Protein AF-A0ABD2IYX7-F1 (afdb_monomer_lite)

Radius of gyration: 31.73 Å; chains: 1; bounding box: 63×86×69 Å

Structure (mmCIF, N/CA/C/O backbone):
data_AF-A0ABD2IYX7-F1
#
_entry.id   AF-A0ABD2IYX7-F1
#
loop_
_atom_site.group_PDB
_atom_site.id
_atom_site.type_symbol
_atom_site.label_atom_id
_atom_site.label_alt_id
_atom_site.label_comp_id
_atom_site.label_asym_id
_atom_site.label_entity_id
_atom_site.label_seq_id
_atom_site.pdbx_PDB_ins_code
_atom_site.Cartn_x
_atom_site.Cartn_y
_atom_site.Cartn_z
_atom_site.occupancy
_atom_site.B_iso_or_equiv
_atom_site.auth_seq_id
_atom_site.auth_comp_id
_atom_site.auth_asym_id
_atom_site.auth_atom_id
_atom_site.pdbx_PDB_model_num
ATOM 1 N N . MET A 1 1 ? -39.633 71.817 25.225 1.00 43.47 1 MET A N 1
ATOM 2 C CA . MET A 1 1 ? -40.218 70.815 26.140 1.00 43.47 1 MET A CA 1
ATOM 3 C C . MET A 1 1 ? -39.192 69.715 26.363 1.00 43.47 1 MET A C 1
ATOM 5 O O . MET A 1 1 ? -38.713 69.183 25.370 1.00 43.47 1 MET A O 1
ATOM 9 N N . PRO A 1 2 ? -38.783 69.445 27.613 1.00 40.16 2 PRO A N 1
ATOM 10 C CA . PRO A 1 2 ? -37.817 68.405 27.945 1.00 40.16 2 PRO A CA 1
ATOM 11 C C . PRO A 1 2 ? -38.544 67.068 28.153 1.00 40.16 2 PRO A C 1
ATOM 13 O O . PRO A 1 2 ? -39.587 67.027 28.805 1.00 40.16 2 PRO A O 1
ATOM 16 N N . SER A 1 3 ? -38.007 65.965 27.630 1.00 45.66 3 SER A N 1
ATOM 17 C CA . SER A 1 3 ? -38.567 64.631 27.875 1.00 45.66 3 SER A CA 1
ATOM 18 C C . SER A 1 3 ? -37.470 63.627 28.220 1.00 45.66 3 SER A C 1
ATOM 20 O O . SER A 1 3 ? -36.811 63.066 27.358 1.00 45.66 3 SER A O 1
ATOM 22 N N . GLN A 1 4 ? -37.315 63.485 29.536 1.00 49.50 4 GLN A N 1
ATOM 23 C CA . GLN A 1 4 ? -37.181 62.244 30.300 1.00 49.50 4 GLN A CA 1
ATOM 24 C C . GLN A 1 4 ? -36.041 61.276 29.951 1.00 49.50 4 GLN A C 1
ATOM 26 O O . GLN A 1 4 ? -36.140 60.396 29.104 1.00 49.50 4 GLN A O 1
ATOM 31 N N . THR A 1 5 ? -35.007 61.377 30.784 1.00 44.31 5 THR A N 1
ATOM 32 C CA . THR A 1 5 ? -34.158 60.284 31.259 1.00 44.31 5 THR A CA 1
ATOM 33 C C . THR A 1 5 ? -35.008 59.129 31.805 1.00 44.31 5 THR A C 1
ATOM 35 O O . THR A 1 5 ? -35.803 59.338 32.721 1.00 44.31 5 THR A O 1
ATOM 38 N N . LEU A 1 6 ? -34.784 57.906 31.318 1.00 45.34 6 LEU A N 1
ATOM 39 C CA . LEU A 1 6 ? -35.197 56.674 31.990 1.00 45.34 6 LEU A CA 1
ATOM 40 C C . LEU A 1 6 ? -34.005 55.712 32.075 1.00 45.34 6 LEU A C 1
ATOM 42 O O . LEU A 1 6 ? -33.267 55.487 31.121 1.00 45.34 6 LEU A O 1
ATOM 46 N N . MET A 1 7 ? -33.821 55.258 33.307 1.00 46.06 7 MET A N 1
ATOM 47 C CA . MET A 1 7 ? -32.743 54.484 33.917 1.00 46.06 7 MET A CA 1
ATOM 48 C C . MET A 1 7 ? -32.669 53.019 33.410 1.00 46.06 7 MET A C 1
ATOM 50 O O . MET A 1 7 ? -33.513 52.591 32.622 1.00 46.06 7 MET A O 1
ATOM 54 N N . PRO A 1 8 ? -31.627 52.257 33.803 1.00 47.00 8 PRO A N 1
ATOM 55 C CA . PRO A 1 8 ? -31.077 51.143 33.044 1.00 47.00 8 PRO A CA 1
ATOM 56 C C . PRO A 1 8 ? -31.890 49.861 33.225 1.00 47.00 8 PRO A C 1
ATOM 58 O O . PRO A 1 8 ? -32.296 49.511 34.333 1.00 47.00 8 PRO A O 1
ATOM 61 N N . SER A 1 9 ? -32.071 49.110 32.139 1.00 42.06 9 SER A N 1
ATOM 62 C CA . SER A 1 9 ? -32.538 47.730 32.245 1.00 42.06 9 SER A CA 1
ATOM 63 C C . SER A 1 9 ? -31.398 46.854 32.743 1.00 42.06 9 SER A C 1
ATOM 65 O O . SER A 1 9 ? -30.358 46.721 32.100 1.00 42.06 9 SER A O 1
ATOM 67 N N . ALA A 1 10 ? -31.631 46.297 33.926 1.00 45.62 10 ALA A N 1
ATOM 68 C CA . ALA A 1 10 ? -30.881 45.237 34.563 1.00 45.62 10 ALA A CA 1
ATOM 69 C C . ALA A 1 10 ? -30.344 44.215 33.546 1.00 45.62 10 ALA A C 1
ATOM 71 O O . ALA A 1 10 ? -31.095 43.425 32.974 1.00 45.62 10 ALA A O 1
ATOM 72 N N . LEU A 1 11 ? -29.020 44.197 33.377 1.00 42.28 11 LEU A N 1
ATOM 73 C CA . LEU A 1 11 ? -28.300 42.998 32.968 1.00 42.28 11 LEU A CA 1
ATOM 74 C C . LEU A 1 11 ? -28.515 41.973 34.082 1.00 42.28 11 LEU A C 1
ATOM 76 O O . LEU A 1 11 ? -27.782 41.941 35.068 1.00 42.28 11 LEU A O 1
ATOM 80 N N . GLY A 1 12 ? -29.583 41.187 33.944 1.00 38.72 12 GLY A N 1
ATOM 81 C CA . GLY A 1 12 ? -29.777 39.973 34.713 1.00 38.72 12 GLY A CA 1
ATOM 82 C C . GLY A 1 12 ? -28.518 39.134 34.567 1.00 38.72 12 GLY A C 1
ATOM 83 O O . GLY A 1 12 ? -28.169 38.697 33.470 1.00 38.72 12 GLY A O 1
ATOM 84 N N . SER A 1 13 ? -27.804 38.979 35.674 1.00 46.34 13 SER A N 1
ATOM 85 C CA . SER A 1 13 ? -26.699 38.052 35.814 1.00 46.34 13 SER A CA 1
ATOM 86 C C . SER A 1 13 ? -27.192 36.671 35.404 1.00 46.34 13 SER A C 1
ATOM 88 O O . SER A 1 13 ? -27.964 36.026 36.111 1.00 46.34 13 SER A O 1
ATOM 90 N N . VAL A 1 14 ? -26.753 36.212 34.234 1.00 47.84 14 VAL A N 1
ATOM 91 C CA . VAL A 1 14 ? -26.826 34.796 33.888 1.00 47.84 14 VAL A CA 1
ATOM 92 C C . VAL A 1 14 ? -26.063 34.075 34.999 1.00 47.84 14 VAL A C 1
ATOM 94 O O . VAL A 1 14 ? -24.880 34.379 35.191 1.00 47.84 14 VAL A O 1
ATOM 97 N N . PRO A 1 15 ? -26.690 33.180 35.782 1.00 44.91 15 PRO A N 1
ATOM 98 C CA . PRO A 1 15 ? -25.938 32.397 36.738 1.00 44.91 15 PRO A CA 1
ATOM 99 C C . PRO A 1 15 ? -24.918 31.595 35.936 1.00 44.91 15 PRO A C 1
ATOM 101 O O . PRO A 1 15 ? -25.272 30.767 35.097 1.00 44.91 15 PRO A O 1
ATOM 104 N N . PHE A 1 16 ? -23.640 31.887 36.167 1.00 46.72 16 PHE A N 1
ATOM 105 C CA . PHE A 1 16 ? -22.535 31.077 35.692 1.00 46.72 16 PHE A CA 1
ATOM 106 C C . PHE A 1 16 ? -22.644 29.734 36.416 1.00 46.72 16 PHE A C 1
ATOM 108 O O . PHE A 1 16 ? -22.094 29.533 37.498 1.00 46.72 16 PHE A O 1
ATOM 115 N N . THR A 1 17 ? -23.438 28.821 35.861 1.00 45.16 17 THR A N 1
ATOM 116 C CA . THR A 1 17 ? -23.445 27.423 36.268 1.00 45.16 17 THR A CA 1
ATOM 117 C C . THR A 1 17 ? -22.125 26.831 35.813 1.00 45.16 17 THR A C 1
ATOM 119 O O . THR A 1 17 ? -22.008 26.294 34.713 1.00 45.16 17 THR A O 1
ATOM 122 N N . SER A 1 18 ? -21.110 26.971 36.663 1.00 47.34 18 SER A N 1
ATOM 123 C CA . SER A 1 18 ? -19.916 26.140 36.632 1.00 47.34 18 SER A CA 1
ATOM 124 C C . SER A 1 18 ? -20.366 24.683 36.511 1.00 47.34 18 SER A C 1
ATOM 126 O O . SER A 1 18 ? -21.071 24.206 37.404 1.00 47.34 18 SER A O 1
ATOM 128 N N . PRO A 1 19 ? -19.987 23.936 35.462 1.00 46.66 19 PRO A N 1
ATOM 129 C CA . PRO A 1 19 ? -20.210 22.503 35.440 1.00 46.66 19 PRO A CA 1
ATOM 130 C C . PRO A 1 19 ? -19.157 21.860 36.349 1.00 46.66 19 PRO A C 1
ATOM 132 O O . PRO A 1 19 ? -18.235 21.191 35.895 1.00 46.66 19 PRO A O 1
ATOM 135 N N . SER A 1 20 ? -19.271 22.060 37.662 1.00 49.38 20 SER A N 1
ATOM 136 C CA . SER A 1 20 ? -18.526 21.310 38.672 1.00 49.38 20 SER A CA 1
ATOM 137 C C . SER A 1 20 ? -19.207 19.962 38.920 1.00 49.38 20 SER A C 1
ATOM 139 O O . SER A 1 20 ? -19.493 19.569 40.046 1.00 49.38 20 SER A O 1
ATOM 141 N N . GLY A 1 21 ? -19.438 19.211 37.841 1.00 50.88 21 GLY A N 1
ATOM 142 C CA . GLY A 1 21 ? -19.610 17.769 37.931 1.00 50.88 21 GLY A CA 1
ATOM 143 C C . GLY A 1 21 ? -18.240 17.159 38.195 1.00 50.88 21 GLY A C 1
ATOM 144 O O . GLY A 1 21 ? -17.537 16.794 37.252 1.00 50.88 21 GLY A O 1
ATOM 145 N N . SER A 1 22 ? -17.828 17.101 39.464 1.00 50.03 22 SER A N 1
ATOM 146 C CA . SER A 1 22 ? -16.616 16.403 39.889 1.00 50.03 22 SER A CA 1
ATOM 147 C C . SER A 1 22 ? -16.781 14.908 39.600 1.00 50.03 22 SER A C 1
ATOM 149 O O . SER A 1 22 ? -17.263 14.114 40.404 1.00 50.03 22 SER A O 1
ATOM 151 N N . LEU A 1 23 ? -16.408 14.509 38.382 1.00 54.75 23 LEU A N 1
ATOM 152 C CA . LEU A 1 23 ? -16.253 13.109 38.016 1.00 54.75 23 LEU A CA 1
ATOM 153 C C . LEU A 1 23 ? -15.307 12.473 39.037 1.00 54.75 23 LEU A C 1
ATOM 155 O O . LEU A 1 23 ? -14.161 12.903 39.168 1.00 54.75 23 LEU A O 1
ATOM 159 N N . SER A 1 24 ? -15.800 11.458 39.752 1.00 57.25 24 SER A N 1
ATOM 160 C CA . SER A 1 24 ? -15.004 10.625 40.658 1.00 57.25 24 SER A CA 1
ATOM 161 C C . SER A 1 24 ? -13.647 10.293 40.013 1.00 57.25 24 SER A C 1
ATOM 163 O O . SER A 1 24 ? -13.626 9.967 38.820 1.00 57.25 24 SER A O 1
ATOM 165 N N . PRO A 1 25 ? -12.519 10.346 40.748 1.00 63.38 25 PRO A N 1
ATOM 166 C CA . PRO A 1 25 ? -11.177 10.133 40.194 1.00 63.38 25 PRO A CA 1
ATOM 167 C C . PRO A 1 25 ? -11.062 8.836 39.371 1.00 63.38 25 PRO A C 1
ATOM 169 O O . PRO A 1 25 ? -10.434 8.836 38.314 1.00 63.38 25 PRO A O 1
ATOM 172 N N . LYS A 1 26 ? -11.800 7.777 39.744 1.00 67.62 26 LYS A N 1
ATOM 173 C CA . LYS A 1 26 ? -11.926 6.531 38.959 1.00 67.62 26 LYS A CA 1
ATOM 174 C C . LYS A 1 26 ? -12.578 6.719 37.583 1.00 67.62 26 LYS A C 1
ATOM 176 O O . LYS A 1 26 ? -12.182 6.073 36.617 1.00 67.62 26 LYS A O 1
ATOM 181 N N . SER A 1 27 ? -13.590 7.579 37.472 1.00 65.38 27 SER A N 1
ATOM 182 C CA . SER A 1 27 ? -14.261 7.873 36.200 1.00 65.38 27 SER A CA 1
ATOM 183 C C . SER A 1 27 ? -13.415 8.754 35.281 1.00 65.38 27 SER A C 1
ATOM 185 O O . SER A 1 27 ? -13.573 8.665 34.060 1.00 65.38 27 SER A O 1
ATOM 187 N N . ARG A 1 28 ? -12.550 9.605 35.844 1.00 71.19 28 ARG A N 1
ATOM 188 C CA . ARG A 1 28 ? -11.611 10.436 35.082 1.00 71.19 28 ARG A CA 1
ATOM 189 C C . ARG A 1 28 ? -10.482 9.575 34.509 1.00 71.19 28 ARG A C 1
ATOM 191 O O . ARG A 1 28 ? -10.268 9.603 33.302 1.00 71.19 28 ARG A O 1
ATOM 198 N N . GLU A 1 29 ? -9.919 8.684 35.325 1.00 75.62 29 GLU A N 1
ATOM 199 C CA . GLU A 1 29 ? -8.906 7.709 34.898 1.00 75.62 29 GLU A CA 1
ATOM 200 C C . GLU A 1 29 ? -9.441 6.741 33.820 1.00 75.62 29 GLU A C 1
ATOM 202 O O . GLU A 1 29 ? -8.773 6.459 32.826 1.00 75.62 29 GLU A O 1
ATOM 207 N N . LEU A 1 30 ? -10.688 6.265 33.950 1.00 77.25 30 LEU A N 1
ATOM 208 C CA . LEU A 1 30 ? -11.341 5.436 32.923 1.00 77.25 30 LEU A CA 1
ATOM 209 C C . LEU A 1 30 ? -11.557 6.180 31.596 1.00 77.25 30 LEU A C 1
ATOM 211 O O . LEU A 1 30 ? -11.453 5.564 30.533 1.00 77.25 30 LEU A O 1
ATOM 215 N N . LYS A 1 31 ? -11.870 7.482 31.638 1.00 76.81 31 LYS A N 1
ATOM 216 C CA . LYS A 1 31 ? -11.991 8.321 30.435 1.00 76.81 31 LYS A CA 1
ATOM 217 C C . LYS A 1 31 ? -10.633 8.533 29.769 1.00 76.81 31 LYS A C 1
ATOM 219 O O . LYS A 1 31 ? -10.539 8.352 28.560 1.00 76.81 31 LYS A O 1
ATOM 224 N N . GLU A 1 32 ? -9.595 8.828 30.545 1.00 78.44 32 GLU A N 1
ATOM 225 C CA . GLU A 1 32 ? -8.227 9.010 30.041 1.00 78.44 32 GLU A CA 1
ATOM 226 C C . GLU A 1 32 ? -7.690 7.724 29.398 1.00 78.44 32 GLU A C 1
ATOM 228 O O . GLU A 1 32 ? -7.213 7.746 28.264 1.00 78.44 32 GLU A O 1
ATOM 233 N N . ARG A 1 33 ? -7.881 6.562 30.040 1.00 75.81 33 ARG A N 1
ATOM 234 C CA . ARG A 1 33 ? -7.510 5.258 29.460 1.00 75.81 33 ARG A CA 1
ATOM 235 C C . ARG A 1 33 ? -8.250 4.960 28.152 1.00 75.81 33 ARG A C 1
ATOM 237 O O . ARG A 1 33 ? -7.661 4.392 27.232 1.00 75.81 33 ARG A O 1
ATOM 244 N N . LYS A 1 34 ? -9.531 5.339 28.043 1.00 81.75 34 LYS A N 1
ATOM 245 C CA . LYS A 1 34 ? -10.296 5.206 26.790 1.00 81.75 34 LYS A CA 1
ATOM 246 C C . LYS A 1 34 ? -9.759 6.123 25.694 1.00 81.75 34 LYS A C 1
ATOM 248 O O . LYS A 1 34 ? -9.559 5.646 24.582 1.00 81.75 34 LYS A O 1
ATOM 253 N N . GLN A 1 35 ? -9.465 7.382 26.013 1.00 81.75 35 GLN A N 1
ATOM 254 C CA . GLN A 1 35 ? -8.905 8.338 25.055 1.00 81.75 35 GLN A CA 1
ATOM 255 C C . GLN A 1 35 ? -7.537 7.893 24.531 1.00 81.75 35 GLN A C 1
ATOM 257 O O . GLN A 1 35 ? -7.305 7.939 23.327 1.00 81.75 35 GLN A O 1
ATOM 262 N N . ILE A 1 36 ? -6.658 7.380 25.398 1.00 86.31 36 ILE A N 1
ATOM 263 C CA . ILE A 1 36 ? -5.356 6.836 24.983 1.00 86.31 36 ILE A CA 1
ATOM 264 C C . ILE A 1 36 ? -5.546 5.638 24.041 1.00 86.31 36 ILE A C 1
ATOM 266 O O . ILE A 1 36 ? -4.864 5.537 23.021 1.00 86.31 36 ILE A O 1
ATOM 270 N N . LYS A 1 37 ? -6.505 4.748 24.337 1.00 83.12 37 LYS A N 1
ATOM 271 C CA . LYS A 1 37 ? -6.816 3.596 23.476 1.00 83.12 37 LYS A CA 1
ATOM 272 C C . LYS A 1 37 ? -7.375 4.030 22.114 1.00 83.12 37 LYS A C 1
ATOM 274 O O . LYS A 1 37 ? -7.043 3.417 21.101 1.00 83.12 37 LYS A O 1
ATOM 279 N N . GLU A 1 38 ? -8.197 5.076 22.068 1.00 83.06 38 GLU A N 1
ATOM 280 C CA . GLU A 1 38 ? -8.714 5.647 20.817 1.00 83.06 38 GLU A CA 1
ATOM 281 C C . GLU A 1 38 ? -7.623 6.345 19.998 1.00 83.06 38 GLU A C 1
ATOM 283 O O . GLU A 1 38 ? -7.525 6.102 18.798 1.00 83.06 38 GLU A O 1
ATOM 288 N N . LEU A 1 39 ? -6.744 7.121 20.637 1.00 84.56 39 LEU A N 1
ATOM 289 C CA . LEU A 1 39 ? -5.572 7.729 19.997 1.00 84.56 39 LEU A CA 1
ATOM 290 C C . LEU A 1 39 ? -4.633 6.675 19.401 1.00 84.56 39 LEU A C 1
ATOM 292 O O . LEU A 1 39 ? -4.170 6.827 18.270 1.00 84.56 39 LEU A O 1
ATOM 296 N N . ALA A 1 40 ? -4.389 5.579 20.124 1.00 81.75 40 ALA A N 1
ATOM 297 C CA . ALA A 1 40 ? -3.593 4.465 19.618 1.00 81.75 40 ALA A CA 1
ATOM 298 C C . ALA A 1 40 ? -4.240 3.816 18.382 1.00 81.75 40 ALA A C 1
ATOM 300 O O . ALA A 1 40 ? -3.555 3.576 17.388 1.00 81.75 40 ALA A O 1
ATOM 301 N N . ARG A 1 41 ? -5.564 3.603 18.400 1.00 80.25 41 ARG A N 1
ATOM 302 C CA . ARG A 1 41 ? -6.317 3.078 17.246 1.00 80.25 41 ARG A CA 1
ATOM 303 C C . ARG A 1 41 ? -6.279 4.019 16.045 1.00 80.25 41 ARG A C 1
ATOM 305 O O . ARG A 1 41 ? -6.070 3.564 14.924 1.00 80.25 41 ARG A O 1
ATOM 312 N N . LEU A 1 42 ? -6.445 5.321 16.269 1.00 83.56 42 LEU A N 1
ATOM 313 C CA . LEU A 1 42 ? -6.365 6.317 15.204 1.00 83.56 42 LEU A CA 1
ATOM 314 C C . LEU A 1 42 ? -4.968 6.326 14.573 1.00 83.56 42 LEU A C 1
ATOM 316 O O . LEU A 1 42 ? -4.841 6.333 13.351 1.00 83.56 42 LEU A O 1
ATOM 320 N N . ARG A 1 43 ? -3.915 6.251 15.396 1.00 84.12 43 ARG A N 1
ATOM 321 C CA . ARG A 1 43 ? -2.531 6.143 14.922 1.00 84.12 43 ARG A CA 1
ATOM 322 C C . ARG A 1 43 ? -2.306 4.881 14.087 1.00 84.12 43 ARG A C 1
ATOM 324 O O . ARG A 1 43 ? -1.658 4.968 13.047 1.00 84.12 43 ARG A O 1
ATOM 331 N N . GLU A 1 44 ? -2.832 3.731 14.514 1.00 81.88 44 GLU A N 1
ATOM 332 C CA . GLU A 1 44 ? -2.779 2.483 13.734 1.00 81.88 44 GLU A CA 1
ATOM 333 C C . GLU A 1 44 ? -3.454 2.649 12.364 1.00 81.88 44 GLU A C 1
ATOM 335 O O . GLU A 1 44 ? -2.861 2.285 11.350 1.00 81.88 44 GLU A O 1
ATOM 340 N N . MET A 1 45 ? -4.643 3.259 12.312 1.00 80.50 45 MET A N 1
ATOM 341 C CA . MET A 1 45 ? -5.352 3.540 11.056 1.00 80.50 45 MET A CA 1
ATOM 342 C C . MET A 1 45 ? -4.595 4.500 10.131 1.00 80.50 45 MET A C 1
ATOM 344 O O . MET A 1 45 ? -4.558 4.298 8.918 1.00 80.50 45 MET A O 1
ATOM 348 N N . ILE A 1 46 ? -3.980 5.549 10.678 1.00 85.56 46 ILE A N 1
ATOM 349 C CA . ILE A 1 46 ? -3.202 6.501 9.874 1.00 85.56 46 ILE A CA 1
ATOM 350 C C . ILE A 1 46 ? -1.965 5.810 9.290 1.00 85.56 46 ILE A C 1
ATOM 352 O O . ILE A 1 46 ? -1.699 5.935 8.096 1.00 85.56 46 ILE A O 1
ATOM 356 N N . MET A 1 47 ? -1.241 5.035 10.104 1.00 82.69 47 MET A N 1
ATOM 357 C CA . MET A 1 47 ? -0.083 4.261 9.644 1.00 82.69 47 MET A CA 1
ATOM 358 C C . MET A 1 47 ? -0.466 3.258 8.549 1.00 82.69 47 MET A C 1
ATOM 360 O O . MET A 1 47 ? 0.250 3.130 7.559 1.00 82.69 47 MET A O 1
ATOM 364 N N . GLN A 1 48 ? -1.615 2.590 8.681 1.00 79.69 48 GLN A N 1
ATOM 365 C CA . GLN A 1 48 ? -2.172 1.715 7.645 1.00 79.69 48 GLN A CA 1
ATOM 366 C C . GLN A 1 48 ? -2.399 2.453 6.326 1.00 79.69 48 GLN A C 1
ATOM 368 O O . GLN A 1 48 ? -1.904 2.020 5.285 1.00 79.69 48 GLN A O 1
ATOM 373 N N . GLY A 1 49 ? -3.144 3.562 6.371 1.00 83.81 49 GLY A N 1
ATOM 374 C CA . GLY A 1 49 ? -3.443 4.360 5.186 1.00 83.81 49 GLY A CA 1
ATOM 375 C C . GLY A 1 49 ? -2.165 4.836 4.503 1.00 83.81 49 GLY A C 1
ATOM 376 O O . GLY A 1 49 ? -2.032 4.722 3.288 1.00 83.81 49 GLY A O 1
ATOM 377 N N . PHE A 1 50 ? -1.182 5.271 5.292 1.00 87.00 50 PHE A N 1
ATOM 378 C CA . PHE A 1 50 ? 0.125 5.672 4.788 1.00 87.00 50 PHE A CA 1
ATOM 379 C C . PHE A 1 50 ? 0.873 4.525 4.091 1.00 87.00 50 PHE A C 1
ATOM 381 O O . PHE A 1 50 ? 1.378 4.716 2.986 1.00 87.00 50 PHE A O 1
ATOM 388 N N . LEU A 1 51 ? 0.912 3.326 4.682 1.00 84.94 51 LEU A N 1
ATOM 389 C CA . LEU A 1 51 ? 1.581 2.163 4.084 1.00 84.94 51 LEU A CA 1
ATOM 390 C C . LEU A 1 51 ? 0.908 1.701 2.787 1.00 84.94 51 LEU A C 1
ATOM 392 O O . LEU A 1 51 ? 1.595 1.372 1.819 1.00 84.94 51 LEU A O 1
ATOM 396 N N . ILE A 1 52 ? -0.426 1.711 2.741 1.00 85.12 52 ILE A N 1
ATOM 397 C CA . ILE A 1 52 ? -1.183 1.383 1.528 1.00 85.12 52 ILE A CA 1
ATOM 398 C C . ILE A 1 52 ? -0.895 2.420 0.437 1.00 85.12 52 ILE A C 1
ATOM 400 O O . ILE A 1 52 ? -0.567 2.043 -0.687 1.00 85.12 52 ILE A O 1
ATOM 404 N N . MET A 1 53 ? -0.947 3.713 0.769 1.00 87.38 53 MET A N 1
ATOM 405 C CA . MET A 1 53 ? -0.651 4.795 -0.176 1.00 87.38 53 MET A CA 1
ATOM 406 C C . MET A 1 53 ? 0.782 4.718 -0.706 1.00 87.38 53 MET A C 1
ATOM 408 O O . MET A 1 53 ? 0.983 4.829 -1.913 1.00 87.38 53 MET A O 1
ATOM 412 N N . GLN A 1 54 ? 1.768 4.448 0.154 1.00 86.00 54 GLN A N 1
ATOM 413 C CA . GLN A 1 54 ? 3.153 4.225 -0.269 1.00 86.00 54 GLN A CA 1
ATOM 414 C C . GLN A 1 54 ? 3.277 3.020 -1.204 1.00 86.00 54 GLN A C 1
ATOM 416 O O . GLN A 1 54 ? 3.900 3.114 -2.258 1.00 86.00 54 GLN A O 1
ATOM 421 N N . SER A 1 55 ? 2.631 1.896 -0.879 1.00 85.75 55 SER A N 1
ATOM 422 C CA . SER A 1 55 ? 2.638 0.721 -1.755 1.00 85.75 55 SER A CA 1
ATOM 423 C C . SER A 1 55 ? 2.019 1.014 -3.126 1.00 85.75 55 SER A C 1
ATOM 425 O O . SER A 1 55 ? 2.508 0.497 -4.131 1.00 85.75 55 SER A O 1
ATOM 427 N N . LEU A 1 56 ? 0.944 1.804 -3.185 1.00 87.25 56 LEU A N 1
ATOM 428 C CA . LEU A 1 56 ? 0.312 2.210 -4.442 1.00 87.25 56 LEU A CA 1
ATOM 429 C C . LEU A 1 56 ? 1.205 3.167 -5.235 1.00 87.25 56 LEU A C 1
ATOM 431 O O . LEU A 1 56 ? 1.343 3.002 -6.445 1.00 87.25 56 LEU A O 1
ATOM 435 N N . LEU A 1 57 ? 1.860 4.110 -4.556 1.00 90.81 57 LEU A N 1
ATOM 436 C CA . LEU A 1 57 ? 2.796 5.043 -5.174 1.00 90.81 57 LEU A CA 1
ATOM 437 C C . LEU A 1 57 ? 3.984 4.307 -5.805 1.00 90.81 57 LEU A C 1
ATOM 439 O O . LEU A 1 57 ? 4.316 4.566 -6.958 1.00 90.81 57 LEU A O 1
ATOM 443 N N . LEU A 1 58 ? 4.577 3.340 -5.097 1.00 88.31 58 LEU A N 1
ATOM 444 C CA . LEU A 1 58 ? 5.678 2.522 -5.619 1.00 88.31 58 LEU A CA 1
ATOM 445 C C . LEU A 1 58 ? 5.270 1.745 -6.877 1.00 88.31 58 LEU A C 1
ATOM 447 O O . LEU A 1 58 ? 6.038 1.685 -7.836 1.00 88.31 58 LEU A O 1
ATOM 451 N N . ARG A 1 59 ? 4.046 1.199 -6.910 1.00 86.88 59 ARG A N 1
ATOM 452 C CA . ARG A 1 59 ? 3.494 0.551 -8.113 1.00 86.88 59 ARG A CA 1
ATOM 453 C C . ARG A 1 59 ? 3.303 1.545 -9.242 1.00 86.88 59 ARG A C 1
ATOM 455 O O . ARG A 1 59 ? 3.687 1.250 -10.365 1.00 86.88 59 ARG A O 1
ATOM 462 N N . PHE A 1 60 ? 2.730 2.710 -8.955 1.00 88.00 60 PHE A N 1
ATOM 463 C CA . PHE A 1 60 ? 2.515 3.732 -9.970 1.00 88.00 60 PHE A CA 1
ATOM 464 C C . PHE A 1 60 ? 3.843 4.175 -10.602 1.00 88.00 60 PHE A C 1
ATOM 466 O O . PHE A 1 60 ? 3.981 4.206 -11.823 1.00 88.00 60 PHE A O 1
ATOM 473 N N . VAL A 1 61 ? 4.859 4.426 -9.775 1.00 90.69 61 VAL A N 1
ATOM 474 C CA . VAL A 1 61 ? 6.193 4.808 -10.250 1.00 90.69 61 VAL A CA 1
ATOM 475 C C . VAL A 1 61 ? 6.853 3.670 -11.034 1.00 90.69 61 VAL A C 1
ATOM 477 O O . VAL A 1 61 ? 7.381 3.906 -12.120 1.00 90.69 61 VAL A O 1
ATOM 480 N N . GLY A 1 62 ? 6.791 2.439 -10.522 1.00 86.25 62 GLY A N 1
ATOM 481 C CA . GLY A 1 62 ? 7.392 1.268 -11.158 1.00 86.25 62 GLY A CA 1
ATOM 482 C C . GLY A 1 62 ? 6.740 0.872 -12.487 1.00 86.25 62 GLY A C 1
ATOM 483 O O . GLY A 1 62 ? 7.453 0.572 -13.435 1.00 86.25 62 GLY A O 1
ATOM 484 N N . PHE A 1 63 ? 5.408 0.898 -12.590 1.00 86.06 63 PHE A N 1
ATOM 485 C CA . PHE A 1 63 ? 4.690 0.480 -13.803 1.00 86.06 63 PHE A CA 1
ATOM 486 C C . PHE A 1 63 ? 4.523 1.586 -14.845 1.00 86.06 63 PHE A C 1
ATOM 488 O O . PHE A 1 63 ? 4.453 1.277 -16.032 1.00 86.06 63 PHE A O 1
ATOM 495 N N . PHE A 1 64 ? 4.435 2.854 -14.432 1.00 87.06 64 PHE A N 1
ATOM 496 C CA . PHE A 1 64 ? 4.105 3.948 -15.351 1.00 87.06 64 PHE A CA 1
ATOM 497 C C . PHE A 1 64 ? 5.256 4.937 -15.520 1.00 87.06 64 PHE A C 1
ATOM 499 O O . PHE A 1 64 ? 5.682 5.194 -16.643 1.00 87.06 64 PHE A O 1
ATOM 506 N N . VAL A 1 65 ? 5.792 5.474 -14.422 1.00 87.81 65 VAL A N 1
ATOM 507 C CA . VAL A 1 65 ? 6.754 6.589 -14.484 1.00 87.81 65 VAL A CA 1
ATOM 508 C C . VAL A 1 65 ? 8.112 6.141 -15.025 1.00 87.81 65 VAL A C 1
ATOM 510 O O . VAL A 1 65 ? 8.637 6.753 -15.953 1.00 87.81 65 VAL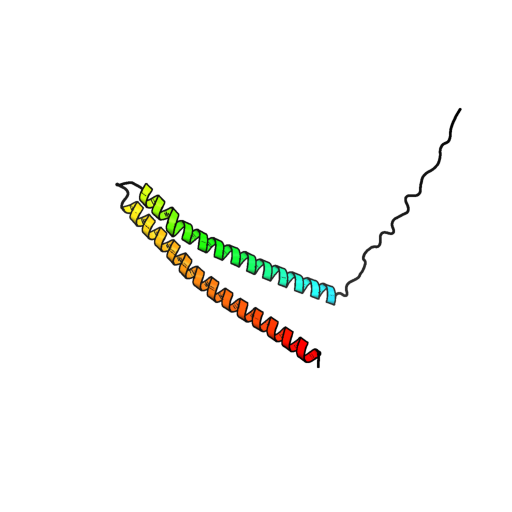 A O 1
ATOM 513 N N . LEU A 1 66 ? 8.683 5.063 -14.481 1.00 86.62 66 LEU A N 1
ATOM 514 C CA . LEU A 1 66 ? 10.015 4.596 -14.875 1.00 86.62 66 LEU A CA 1
ATOM 515 C C . LEU A 1 66 ? 10.075 4.027 -16.301 1.00 86.62 66 LEU A C 1
ATOM 517 O O . LEU A 1 66 ? 11.017 4.375 -17.015 1.00 86.62 66 LEU A O 1
ATOM 521 N N . PRO A 1 67 ? 9.091 3.238 -16.778 1.00 84.31 67 PRO A N 1
ATOM 522 C CA . PRO A 1 67 ? 9.050 2.830 -18.180 1.00 84.31 67 PRO A CA 1
ATOM 523 C C . PRO A 1 67 ? 8.924 4.022 -19.135 1.00 84.31 67 PRO A C 1
ATOM 525 O O . PRO A 1 67 ? 9.583 4.047 -20.173 1.00 84.31 67 PRO A O 1
ATOM 528 N N . TRP A 1 68 ? 8.150 5.048 -18.765 1.00 85.75 68 TRP A N 1
ATOM 529 C CA . TRP A 1 68 ? 8.037 6.272 -19.562 1.00 85.75 68 TRP A CA 1
ATOM 530 C C . TRP A 1 68 ? 9.362 7.044 -19.636 1.00 85.75 68 TRP A C 1
ATOM 532 O O . TRP A 1 68 ? 9.797 7.443 -20.717 1.00 85.75 68 TRP A O 1
ATOM 542 N N . LEU A 1 69 ? 10.055 7.185 -18.502 1.00 83.81 69 LEU A N 1
ATOM 543 C CA . LEU A 1 69 ? 11.406 7.754 -18.436 1.00 83.81 69 LEU A CA 1
ATOM 544 C C . LEU A 1 69 ? 12.415 6.950 -19.267 1.00 83.81 69 LEU A C 1
ATOM 546 O O . LEU A 1 69 ? 13.257 7.540 -19.940 1.00 83.81 69 LEU A O 1
ATOM 550 N N . ALA A 1 70 ? 12.311 5.618 -19.277 1.00 83.88 70 ALA A N 1
ATOM 551 C CA . ALA A 1 70 ? 13.174 4.768 -20.092 1.00 83.88 70 ALA A CA 1
ATOM 552 C C . ALA A 1 70 ? 12.946 5.012 -21.593 1.00 83.88 70 ALA A C 1
ATOM 554 O O . ALA A 1 70 ? 13.905 5.141 -22.357 1.00 83.88 70 ALA A O 1
ATOM 555 N N . PHE A 1 71 ? 11.693 5.164 -22.026 1.00 81.38 71 PHE A N 1
ATOM 556 C CA . PHE A 1 71 ? 11.391 5.557 -23.404 1.00 81.38 71 PHE A CA 1
ATOM 557 C C . PHE A 1 71 ? 11.996 6.925 -23.754 1.00 81.38 71 PHE A C 1
ATOM 559 O O . PHE A 1 71 ? 12.648 7.052 -24.796 1.00 81.38 71 PHE A O 1
ATOM 566 N N . ALA A 1 72 ? 11.873 7.904 -22.853 1.00 82.19 72 ALA A N 1
ATOM 567 C CA . ALA A 1 72 ? 12.400 9.257 -23.029 1.00 82.19 72 ALA A CA 1
ATOM 568 C C . ALA A 1 72 ? 13.941 9.350 -23.042 1.00 82.19 72 ALA A C 1
ATOM 570 O O . ALA A 1 72 ? 14.477 10.298 -23.609 1.00 82.19 72 ALA A O 1
ATOM 571 N N . ALA A 1 73 ? 14.666 8.363 -22.498 1.00 78.50 73 ALA A N 1
ATOM 572 C CA . ALA A 1 73 ? 16.137 8.359 -22.427 1.00 78.50 73 ALA A CA 1
ATOM 573 C C . ALA A 1 73 ? 16.866 8.264 -23.795 1.00 78.50 73 ALA A C 1
ATOM 575 O O . ALA A 1 73 ? 18.093 8.285 -23.848 1.00 78.50 73 ALA A O 1
ATOM 576 N N . GLY A 1 74 ? 16.136 8.198 -24.916 1.00 66.69 74 GLY A N 1
ATOM 577 C CA . GLY A 1 74 ? 16.707 8.274 -26.267 1.00 66.69 74 GLY A CA 1
ATOM 578 C C . GLY A 1 74 ? 17.531 7.049 -26.702 1.00 66.69 74 GLY A C 1
ATOM 579 O O . GLY A 1 74 ? 17.760 6.109 -25.944 1.00 66.69 74 GLY A O 1
ATOM 580 N N . ALA A 1 75 ? 17.954 7.033 -27.972 1.00 63.16 75 ALA A N 1
ATOM 581 C CA . ALA A 1 75 ? 18.599 5.874 -28.607 1.00 63.16 75 ALA A CA 1
ATOM 582 C C . ALA A 1 75 ? 20.011 5.550 -28.072 1.00 63.16 75 ALA A C 1
ATOM 584 O O . ALA A 1 75 ? 20.440 4.404 -28.160 1.00 63.16 75 ALA A O 1
ATOM 585 N N . ASN A 1 76 ? 20.702 6.525 -27.471 1.00 69.69 76 ASN A N 1
ATOM 586 C CA . ASN A 1 76 ? 22.084 6.375 -26.994 1.00 69.69 76 ASN A CA 1
ATOM 587 C C . ASN A 1 76 ? 22.186 6.031 -25.493 1.00 69.69 76 ASN A C 1
ATOM 589 O O . ASN A 1 76 ? 23.287 5.912 -24.966 1.00 69.69 76 ASN A O 1
ATOM 593 N N . GLY A 1 77 ? 21.055 5.868 -24.798 1.00 76.38 77 GLY A N 1
ATOM 594 C CA . GLY A 1 77 ? 20.990 5.628 -23.353 1.00 76.38 77 GLY A CA 1
ATOM 595 C C . GLY A 1 77 ? 20.689 4.176 -22.976 1.00 76.38 77 GLY A C 1
ATOM 596 O O . GLY A 1 77 ? 19.859 3.952 -22.098 1.00 76.38 77 GLY A O 1
ATOM 597 N N . ILE A 1 78 ? 21.291 3.181 -23.640 1.00 80.38 78 ILE A N 1
ATOM 598 C CA . ILE A 1 78 ? 20.998 1.752 -23.383 1.00 80.38 78 ILE A CA 1
ATOM 599 C C . ILE A 1 78 ? 21.211 1.400 -21.901 1.00 80.38 78 ILE A C 1
ATOM 601 O O . ILE A 1 78 ? 20.316 0.829 -21.276 1.00 80.38 78 ILE A O 1
ATOM 605 N N . ASP A 1 79 ? 22.329 1.829 -21.312 1.00 83.50 79 ASP A N 1
ATOM 606 C CA . ASP A 1 79 ? 22.633 1.583 -19.895 1.00 83.50 79 ASP A CA 1
ATOM 607 C C . ASP A 1 79 ? 21.641 2.288 -18.957 1.00 83.50 79 ASP 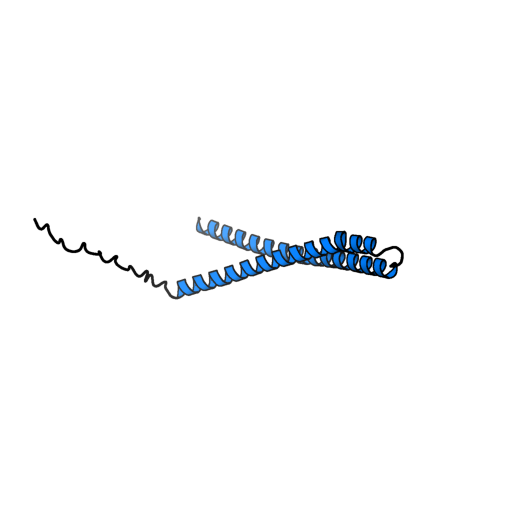A C 1
ATOM 609 O O . ASP A 1 79 ? 21.211 1.727 -17.948 1.00 83.50 79 ASP A O 1
ATOM 613 N N . GLN A 1 80 ? 21.200 3.497 -19.317 1.00 82.62 80 GLN A N 1
ATOM 614 C CA . GLN A 1 80 ? 20.205 4.255 -18.552 1.00 82.62 80 GLN A CA 1
ATOM 615 C C . GLN A 1 80 ? 18.826 3.587 -18.607 1.00 82.62 80 GLN A C 1
ATOM 617 O O . GLN A 1 80 ? 18.137 3.498 -17.593 1.00 82.62 80 GLN A O 1
ATOM 622 N N . ARG A 1 81 ? 18.432 3.055 -19.768 1.00 83.19 81 ARG A N 1
ATOM 623 C CA . ARG A 1 81 ? 17.192 2.286 -19.940 1.00 83.19 81 ARG A CA 1
ATOM 624 C C . ARG A 1 81 ? 17.213 0.992 -19.139 1.00 83.19 81 ARG A C 1
ATOM 626 O O . ARG A 1 81 ? 16.225 0.685 -18.471 1.00 83.19 81 ARG A O 1
ATOM 633 N N . ALA A 1 82 ? 18.328 0.263 -19.173 1.00 84.94 82 ALA A N 1
ATOM 634 C CA . ALA A 1 82 ? 18.509 -0.953 -18.389 1.00 84.94 82 ALA A CA 1
ATOM 635 C C . ALA A 1 82 ? 18.417 -0.659 -16.883 1.00 84.94 82 ALA A C 1
ATOM 637 O O . ALA A 1 82 ? 17.664 -1.326 -16.173 1.00 84.94 82 ALA A O 1
ATOM 638 N N . LEU A 1 83 ? 19.090 0.396 -16.412 1.00 87.44 83 LEU A N 1
ATOM 639 C CA . LEU A 1 83 ? 19.024 0.836 -15.018 1.00 87.44 83 LEU A CA 1
ATOM 640 C C . LEU A 1 83 ? 17.594 1.209 -14.595 1.00 87.44 83 LEU A C 1
ATOM 642 O O . LEU A 1 83 ? 17.130 0.772 -13.541 1.00 87.44 83 LEU A O 1
ATOM 646 N N . LEU A 1 84 ? 16.871 1.969 -15.423 1.00 87.44 84 LEU A N 1
ATOM 647 C CA . LEU A 1 84 ? 15.478 2.347 -15.162 1.00 87.44 84 LEU A CA 1
ATOM 648 C C . LEU A 1 84 ? 14.543 1.130 -15.120 1.00 87.44 84 LEU A C 1
ATOM 650 O O . LEU A 1 84 ? 13.648 1.084 -14.277 1.00 87.44 84 LEU A O 1
ATOM 654 N N . CYS A 1 85 ? 14.771 0.119 -15.964 1.00 86.38 85 CYS A N 1
ATOM 655 C CA . CYS A 1 85 ? 14.015 -1.136 -15.929 1.00 86.38 85 CYS A CA 1
ATOM 656 C C . CYS A 1 85 ? 14.292 -1.944 -14.651 1.00 86.38 85 CYS A C 1
ATOM 658 O O . CYS A 1 85 ? 13.363 -2.471 -14.037 1.00 86.38 85 CYS A O 1
ATOM 660 N N . VAL A 1 86 ? 15.553 -2.019 -14.212 1.00 89.38 86 VAL A N 1
ATOM 661 C CA . VAL A 1 86 ? 15.918 -2.680 -12.947 1.00 89.38 86 VAL A CA 1
ATOM 662 C C . VAL A 1 86 ? 15.281 -1.958 -11.757 1.00 89.38 86 VAL A C 1
ATOM 664 O O . VAL A 1 86 ? 14.693 -2.605 -10.887 1.00 89.38 86 VAL A O 1
ATOM 667 N N . LEU A 1 87 ? 15.320 -0.623 -11.738 1.00 87.88 87 LEU A N 1
ATOM 668 C CA . LEU A 1 87 ? 14.641 0.191 -10.727 1.00 87.88 87 LEU A CA 1
ATOM 669 C C . LEU A 1 87 ? 13.128 -0.057 -10.723 1.00 87.88 87 LEU A C 1
ATOM 671 O O . LEU A 1 87 ? 12.556 -0.288 -9.659 1.00 87.88 87 LEU A O 1
ATOM 675 N N . ALA A 1 88 ? 12.489 -0.079 -11.895 1.00 86.56 88 ALA A N 1
ATOM 676 C CA . ALA A 1 88 ? 11.059 -0.341 -12.032 1.00 86.56 88 ALA A CA 1
ATOM 677 C C . ALA A 1 88 ? 10.666 -1.688 -11.418 1.00 86.56 88 ALA A C 1
ATOM 679 O O . ALA A 1 88 ? 9.798 -1.746 -10.544 1.00 86.56 88 ALA A O 1
ATOM 680 N N . ASN A 1 89 ? 11.372 -2.752 -11.800 1.00 88.19 89 ASN A N 1
ATOM 681 C CA . ASN A 1 89 ? 11.150 -4.094 -11.269 1.00 88.19 89 ASN A CA 1
ATOM 682 C C . ASN A 1 89 ? 11.386 -4.163 -9.755 1.00 88.19 89 ASN A C 1
ATOM 684 O O . ASN A 1 89 ? 10.630 -4.824 -9.044 1.00 88.19 89 ASN A O 1
ATOM 688 N N . THR A 1 90 ? 12.384 -3.439 -9.244 1.00 90.19 90 THR A N 1
ATOM 689 C CA . THR A 1 90 ? 12.686 -3.391 -7.806 1.00 90.19 90 THR A CA 1
ATOM 690 C C . THR A 1 90 ? 11.558 -2.723 -7.016 1.00 90.19 90 THR A C 1
ATOM 692 O O . THR A 1 90 ? 11.129 -3.256 -5.992 1.00 90.19 90 THR A O 1
ATOM 695 N N . LEU A 1 91 ? 11.019 -1.597 -7.499 1.00 87.44 91 LEU A N 1
ATOM 696 C CA . LEU A 1 91 ? 9.889 -0.912 -6.855 1.00 87.44 91 LEU A CA 1
ATOM 697 C C . LEU A 1 91 ? 8.615 -1.763 -6.882 1.00 87.44 91 LEU A C 1
ATOM 699 O O . LEU A 1 91 ? 7.889 -1.830 -5.886 1.00 87.44 91 LEU A O 1
ATOM 703 N N . ILE A 1 92 ? 8.362 -2.456 -7.995 1.00 86.56 92 ILE A N 1
ATOM 704 C CA . ILE A 1 92 ? 7.235 -3.384 -8.119 1.00 86.56 92 ILE A CA 1
ATOM 705 C C . ILE A 1 92 ? 7.382 -4.523 -7.106 1.00 86.56 92 ILE A C 1
ATOM 707 O O . ILE A 1 92 ? 6.441 -4.780 -6.349 1.00 86.56 92 ILE A O 1
ATOM 711 N N . LEU A 1 93 ? 8.557 -5.155 -7.033 1.00 87.69 93 LEU A N 1
ATOM 712 C CA . LEU A 1 93 ? 8.833 -6.250 -6.103 1.00 87.69 93 LEU A CA 1
ATOM 713 C C . LEU A 1 93 ? 8.667 -5.806 -4.644 1.00 87.69 93 LEU A C 1
ATOM 715 O O . LEU A 1 93 ? 7.990 -6.477 -3.862 1.00 87.69 93 LEU A O 1
ATOM 719 N N . LEU A 1 94 ? 9.201 -4.633 -4.295 1.00 86.69 94 LEU A N 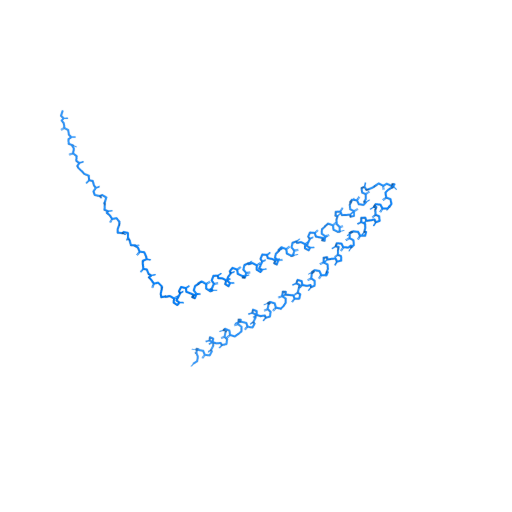1
ATOM 720 C CA . LEU A 1 94 ? 9.058 -4.055 -2.961 1.00 86.69 94 LEU A CA 1
ATOM 721 C C . LEU A 1 94 ? 7.583 -3.816 -2.606 1.00 86.69 94 LEU A C 1
ATOM 723 O O . LEU A 1 94 ? 7.159 -4.095 -1.482 1.00 86.69 94 LEU A O 1
ATOM 727 N N . SER A 1 95 ? 6.769 -3.378 -3.571 1.00 85.69 95 SER A N 1
ATOM 728 C CA . SER A 1 95 ? 5.325 -3.208 -3.372 1.00 85.69 95 SER A CA 1
ATOM 729 C C . SER A 1 95 ? 4.586 -4.532 -3.131 1.00 85.69 95 SER A C 1
ATOM 731 O O . SER A 1 95 ? 3.604 -4.567 -2.391 1.00 85.69 95 SER A O 1
ATOM 733 N N . LEU A 1 96 ? 5.024 -5.632 -3.752 1.00 83.69 96 LEU A N 1
ATOM 734 C CA . LEU A 1 96 ? 4.390 -6.948 -3.612 1.00 83.69 96 LEU A CA 1
ATOM 735 C C . LEU A 1 96 ? 4.705 -7.573 -2.250 1.00 83.69 96 LEU A C 1
ATOM 737 O O . LEU A 1 96 ? 3.809 -8.103 -1.586 1.00 83.69 96 LEU A O 1
ATOM 741 N N . ILE A 1 97 ? 5.954 -7.439 -1.798 1.00 85.12 97 ILE A N 1
ATOM 742 C CA . ILE A 1 97 ? 6.377 -7.868 -0.459 1.00 85.12 97 ILE A CA 1
ATOM 743 C C . ILE A 1 97 ? 5.615 -7.071 0.606 1.00 85.12 97 ILE A C 1
ATOM 745 O O . ILE A 1 97 ? 5.007 -7.653 1.507 1.00 85.12 97 ILE A O 1
ATOM 749 N N . SER A 1 98 ? 5.569 -5.744 0.455 1.00 81.88 98 SER A N 1
ATOM 750 C CA . SER A 1 98 ? 4.857 -4.855 1.381 1.00 81.88 98 SER A CA 1
ATOM 751 C C . SER A 1 98 ? 3.368 -5.191 1.461 1.00 81.88 98 SER A C 1
ATOM 753 O O . SER A 1 98 ? 2.792 -5.214 2.545 1.00 81.88 98 SER A O 1
ATOM 755 N N . HIS A 1 99 ? 2.742 -5.527 0.333 1.00 81.00 99 HIS A N 1
ATOM 756 C CA . HIS A 1 99 ? 1.328 -5.892 0.285 1.00 81.00 99 HIS A CA 1
ATOM 757 C C . HIS A 1 99 ? 1.007 -7.160 1.081 1.00 81.00 99 HIS A C 1
ATOM 759 O O . HIS A 1 99 ? 0.006 -7.196 1.794 1.00 81.00 99 HIS A O 1
ATOM 765 N N . SER A 1 100 ? 1.868 -8.179 1.015 1.00 80.88 100 SER A N 1
ATOM 766 C CA . SER A 1 100 ? 1.685 -9.418 1.783 1.00 80.88 100 SER A CA 1
ATOM 767 C C . SER A 1 100 ? 1.780 -9.171 3.290 1.00 80.88 100 SER A C 1
ATOM 769 O O . SER A 1 100 ? 0.979 -9.706 4.055 1.00 80.88 100 SER A O 1
ATOM 771 N N . LEU A 1 101 ? 2.706 -8.304 3.715 1.00 80.38 101 LEU A N 1
ATOM 772 C CA . LEU A 1 101 ? 2.849 -7.891 5.115 1.00 80.38 101 LEU A CA 1
ATOM 773 C C . LEU A 1 101 ? 1.632 -7.095 5.601 1.00 80.38 101 LEU A C 1
ATOM 775 O O . LEU A 1 101 ? 1.092 -7.395 6.667 1.00 80.38 101 LEU A O 1
ATOM 779 N N . ILE A 1 102 ? 1.163 -6.132 4.799 1.00 81.44 102 ILE A N 1
ATOM 780 C CA . ILE A 1 102 ? -0.046 -5.347 5.090 1.00 81.44 102 ILE A CA 1
ATOM 781 C C . ILE A 1 102 ? -1.255 -6.281 5.223 1.00 81.44 102 ILE A C 1
ATOM 783 O O . ILE A 1 102 ? -2.014 -6.169 6.186 1.00 81.44 102 ILE A O 1
ATOM 787 N N . TYR A 1 103 ? -1.414 -7.234 4.300 1.00 81.75 103 TYR A N 1
ATOM 788 C CA . TYR A 1 103 ? -2.534 -8.171 4.308 1.00 81.75 103 TYR A CA 1
ATOM 789 C C . TYR A 1 103 ? -2.487 -9.122 5.504 1.00 81.75 103 TYR A C 1
ATOM 791 O O . TYR A 1 103 ? -3.493 -9.295 6.189 1.00 81.75 103 TYR A O 1
ATOM 799 N N . TRP A 1 104 ? -1.326 -9.716 5.798 1.00 81.44 104 TRP A N 1
ATOM 800 C CA . TRP A 1 104 ? -1.154 -10.596 6.955 1.00 81.44 104 TRP A CA 1
ATOM 801 C C . TRP A 1 104 ? -1.513 -9.883 8.260 1.00 81.44 104 TRP A C 1
ATOM 803 O O . TRP A 1 104 ? -2.301 -10.396 9.062 1.00 81.44 104 TRP A O 1
ATOM 813 N N . TRP A 1 105 ? -0.991 -8.671 8.437 1.00 7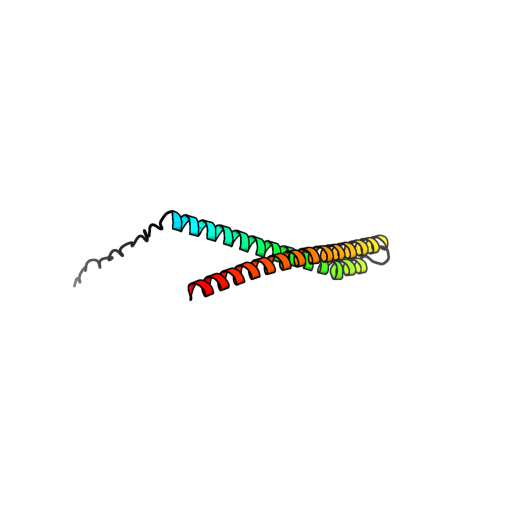9.31 105 TRP A N 1
ATOM 814 C CA . TRP A 1 105 ? -1.239 -7.872 9.626 1.00 79.31 105 TRP A CA 1
ATOM 815 C C . TRP A 1 105 ? -2.713 -7.433 9.727 1.00 79.31 105 TRP A C 1
ATOM 817 O O . TRP A 1 105 ? -3.323 -7.569 10.790 1.00 79.31 105 TRP A O 1
ATOM 827 N N . TRP A 1 106 ? -3.343 -7.033 8.614 1.00 81.50 106 TRP A N 1
ATOM 828 C CA . TRP A 1 106 ? -4.780 -6.729 8.552 1.00 81.50 106 TRP A CA 1
ATOM 829 C C . TRP A 1 106 ? -5.643 -7.926 8.965 1.00 81.50 106 TRP A C 1
ATOM 831 O O . TRP A 1 106 ? -6.557 -7.805 9.783 1.00 81.50 106 TRP A O 1
ATOM 841 N N . ASN A 1 107 ? -5.308 -9.112 8.457 1.00 82.38 107 ASN A N 1
ATOM 842 C CA . ASN A 1 107 ? -6.029 -10.342 8.762 1.00 82.38 107 ASN A CA 1
ATOM 843 C C . ASN A 1 107 ? -5.864 -10.757 10.236 1.00 82.38 107 ASN A C 1
ATOM 845 O O . ASN A 1 107 ? -6.772 -11.330 10.840 1.00 82.38 107 ASN A O 1
ATOM 849 N N . SER A 1 108 ? -4.713 -10.458 10.847 1.00 79.94 108 SER A N 1
ATOM 850 C CA . SER A 1 108 ? -4.521 -10.608 12.295 1.00 79.94 108 SER A CA 1
ATOM 851 C C . SER A 1 108 ? -5.455 -9.681 13.079 1.00 79.94 108 SER A C 1
ATOM 853 O O . SER A 1 108 ? -6.142 -10.123 14.000 1.00 79.94 108 SER A O 1
ATOM 855 N N . ARG A 1 109 ? -5.559 -8.413 12.663 1.00 81.50 109 ARG A N 1
ATOM 856 C CA . ARG A 1 109 ? -6.367 -7.407 13.361 1.00 81.50 109 ARG A CA 1
ATOM 857 C C . ARG A 1 109 ? -7.870 -7.655 13.263 1.00 81.50 109 ARG A C 1
ATOM 859 O O . ARG A 1 109 ? -8.571 -7.530 14.267 1.00 81.50 109 ARG A O 1
ATOM 866 N N . ILE A 1 110 ? -8.370 -8.050 12.091 1.00 81.94 110 ILE A N 1
ATOM 867 C CA . ILE A 1 110 ? -9.778 -8.446 11.929 1.00 81.94 110 ILE A CA 1
ATOM 868 C C . ILE A 1 110 ? -10.110 -9.620 12.848 1.00 81.94 110 ILE A C 1
ATOM 870 O O . ILE A 1 110 ? -11.150 -9.607 13.502 1.00 81.94 110 ILE A O 1
ATOM 874 N N . ARG A 1 111 ? -9.218 -10.613 12.955 1.00 86.44 111 ARG A N 1
ATOM 875 C CA . ARG A 1 111 ? -9.431 -11.754 13.856 1.00 86.44 111 ARG A CA 1
ATOM 876 C C . ARG A 1 111 ? -9.543 -11.333 15.317 1.00 86.44 111 ARG A C 1
ATOM 878 O O . ARG A 1 111 ? -10.416 -11.845 16.014 1.00 86.44 111 ARG A O 1
ATOM 885 N N . GLU A 1 112 ? -8.708 -10.409 15.780 1.00 86.25 112 GLU A N 1
ATOM 886 C CA . GLU A 1 112 ? -8.818 -9.857 17.137 1.00 86.25 112 GLU A CA 1
ATOM 887 C C . GLU A 1 112 ? -10.141 -9.119 17.356 1.00 86.25 112 GLU A C 1
ATOM 889 O O . GLU A 1 112 ? -10.831 -9.381 18.338 1.00 86.25 112 GLU A O 1
ATOM 894 N N . LEU A 1 113 ? -10.534 -8.249 16.421 1.00 84.81 113 LEU A N 1
ATOM 895 C CA . LEU A 1 113 ? -11.801 -7.516 16.499 1.00 84.81 113 LEU A CA 1
ATOM 896 C C . LEU A 1 113 ? -13.007 -8.462 16.506 1.00 84.81 113 LEU A C 1
ATOM 898 O O . LEU A 1 113 ? -13.913 -8.291 17.318 1.00 84.81 113 LEU A O 1
ATOM 902 N N . CYS A 1 114 ? -13.008 -9.491 15.656 1.00 87.06 114 CYS A N 1
ATOM 903 C CA . CYS A 1 114 ? -14.049 -10.516 15.659 1.00 87.06 114 CYS A CA 1
ATOM 904 C C . CYS A 1 114 ? -14.130 -11.234 17.010 1.00 87.06 114 CYS A C 1
ATOM 906 O O . CYS A 1 114 ? -15.233 -11.415 17.522 1.00 87.06 114 CYS A O 1
ATOM 908 N N . LYS A 1 115 ? -12.991 -11.597 17.618 1.00 91.69 115 LYS A N 1
ATOM 909 C CA . LYS A 1 115 ? -12.969 -12.193 18.964 1.00 91.69 115 LYS A CA 1
ATOM 910 C C . LYS A 1 115 ? -13.557 -11.244 20.012 1.00 91.69 115 LYS A C 1
ATOM 912 O O . LYS A 1 115 ? -14.447 -11.658 20.750 1.00 91.69 115 LYS A O 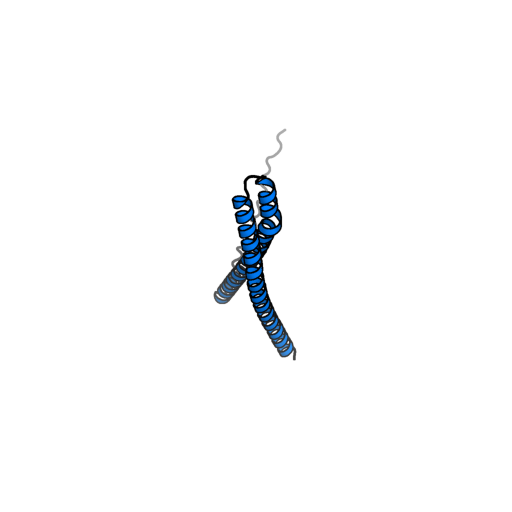1
ATOM 917 N N . GLU A 1 116 ? -13.143 -9.972 20.035 1.00 87.94 116 GLU A N 1
ATOM 918 C CA . GLU A 1 116 ? -13.681 -8.970 20.973 1.00 87.94 116 GLU A CA 1
ATOM 919 C C . GLU A 1 116 ? -15.207 -8.805 20.826 1.00 87.94 116 GLU A C 1
ATOM 921 O O . GLU A 1 116 ? -15.933 -8.737 21.825 1.00 87.94 116 GLU A O 1
ATOM 926 N N . VAL A 1 117 ? -15.714 -8.757 19.589 1.00 88.44 117 VAL A N 1
ATOM 927 C CA . VAL A 1 117 ? -17.152 -8.624 19.306 1.00 88.44 117 VAL A CA 1
ATOM 928 C C . VAL A 1 117 ? -17.917 -9.859 19.774 1.00 88.44 117 VAL A C 1
ATOM 930 O O . VAL A 1 117 ? -18.926 -9.710 20.466 1.00 88.44 117 VAL A O 1
ATOM 933 N N . VAL A 1 118 ? -17.432 -11.064 19.455 1.00 92.56 118 VAL A N 1
ATOM 934 C CA . VAL A 1 118 ? -18.064 -12.330 19.861 1.00 92.56 118 VAL A CA 1
ATOM 935 C C . VAL A 1 118 ? -18.099 -12.461 21.383 1.00 92.56 118 VAL A C 1
ATOM 937 O O . VAL A 1 118 ? -19.156 -12.753 21.942 1.00 92.56 118 VAL A O 1
ATOM 940 N N . GLU A 1 119 ? -16.997 -12.173 22.076 1.00 91.69 119 GLU A N 1
ATOM 941 C CA . GLU A 1 119 ? -16.958 -12.190 23.543 1.00 91.69 119 GLU A CA 1
ATOM 942 C C . GLU A 1 119 ? -17.924 -11.176 24.161 1.00 91.69 119 GLU A C 1
ATOM 944 O O . GLU A 1 119 ? -18.595 -11.465 25.156 1.00 91.69 119 GLU A O 1
A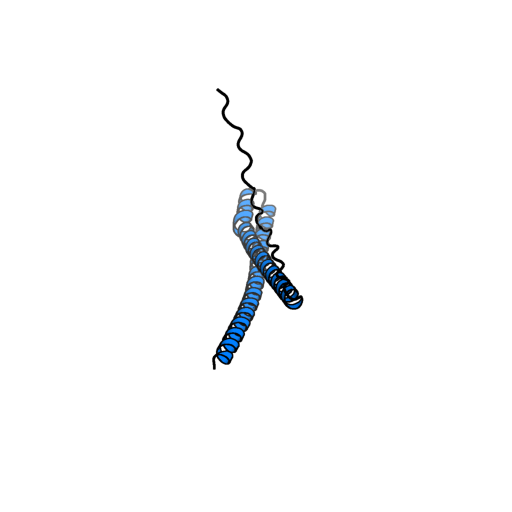TOM 949 N N . THR A 1 120 ? -18.015 -9.980 23.577 1.00 89.94 120 THR A N 1
ATOM 950 C CA . THR A 1 120 ? -18.927 -8.934 24.054 1.00 89.94 120 THR A CA 1
ATOM 951 C C . THR A 1 120 ? -20.385 -9.346 23.863 1.00 89.94 120 THR A C 1
ATOM 953 O O . THR A 1 120 ? -21.199 -9.152 24.770 1.00 89.94 120 THR A O 1
ATOM 956 N N . LEU A 1 121 ? -20.720 -9.942 22.715 1.00 90.12 121 LEU A N 1
ATOM 957 C CA . LEU A 1 121 ? -22.054 -10.479 22.446 1.00 90.12 121 LEU A CA 1
ATOM 958 C C . LEU A 1 121 ? -22.401 -11.614 23.411 1.00 90.12 121 LEU A C 1
ATOM 960 O O . LEU A 1 121 ? -23.483 -11.603 23.993 1.00 90.12 121 LEU A O 1
ATOM 964 N N . HIS A 1 122 ? -21.473 -12.547 23.635 1.00 90.81 122 HIS A N 1
ATOM 965 C CA . HIS A 1 122 ? -21.671 -13.674 24.542 1.00 90.81 122 HIS A CA 1
ATOM 966 C C . HIS A 1 122 ? -21.926 -13.206 25.983 1.00 90.81 122 HIS A C 1
ATOM 968 O O . HIS A 1 122 ? -22.885 -13.639 26.619 1.00 90.81 122 HIS A O 1
ATOM 974 N N . LYS A 1 123 ? -21.142 -12.235 26.473 1.00 90.12 123 LYS A N 1
ATOM 975 C CA . LYS A 1 123 ? -21.351 -11.616 27.795 1.00 90.12 123 LYS A CA 1
ATOM 976 C C . LYS A 1 123 ? -22.701 -10.902 27.907 1.00 90.12 123 LYS A C 1
ATOM 978 O O . LYS A 1 123 ? -23.322 -10.953 28.966 1.00 90.12 123 LYS A O 1
ATOM 983 N N . LYS A 1 124 ? -23.160 -10.231 26.843 1.00 87.94 124 LYS A N 1
ATOM 984 C CA . LYS A 1 124 ? -24.484 -9.583 26.817 1.00 87.94 124 LYS A CA 1
ATOM 985 C C . LYS A 1 124 ? -25.623 -10.604 26.832 1.00 87.94 124 LYS A C 1
ATOM 987 O O . LYS A 1 124 ? -26.583 -10.401 27.563 1.00 87.94 124 LYS A O 1
ATOM 992 N N . LEU A 1 125 ? -25.493 -11.696 26.079 1.00 86.12 125 LEU A N 1
ATOM 993 C CA . LEU A 1 125 ? -26.467 -12.791 26.055 1.00 86.12 125 LEU A CA 1
ATOM 994 C C . LEU A 1 125 ? -26.582 -13.489 27.416 1.00 86.12 125 LEU A C 1
ATOM 996 O O . LEU A 1 125 ? -27.692 -13.717 27.882 1.00 86.12 125 LEU A O 1
ATOM 1000 N N . LEU A 1 126 ? -25.456 -13.763 28.081 1.00 83.69 126 LEU A N 1
ATOM 1001 C CA . LEU A 1 126 ? -25.438 -14.382 29.413 1.00 83.69 126 LEU A CA 1
ATOM 1002 C C . LEU A 1 126 ? -26.026 -13.493 30.516 1.00 83.69 126 LEU A C 1
ATOM 1004 O O . LEU A 1 126 ? -26.557 -14.017 31.480 1.00 83.69 126 LEU A O 1
ATOM 1008 N N . LYS A 1 127 ? -25.947 -12.163 30.386 1.00 76.75 127 LYS A N 1
ATOM 1009 C CA . LYS A 1 127 ? -26.578 -11.218 31.326 1.00 76.75 127 LYS A CA 1
ATOM 1010 C C . LYS A 1 127 ? -28.082 -11.030 31.112 1.00 76.75 127 LYS A C 1
ATOM 1012 O O . LYS A 1 127 ? -28.716 -10.376 31.931 1.00 76.75 127 LYS A O 1
ATOM 1017 N N . SER A 1 128 ? -28.617 -11.510 29.990 1.00 62.78 128 SER A N 1
ATOM 1018 C CA . SER A 1 128 ? -30.029 -11.363 29.621 1.00 62.78 128 SER A CA 1
ATOM 1019 C C . SER A 1 128 ? -30.874 -12.603 29.953 1.00 62.78 128 SER A C 1
ATOM 1021 O O . SER A 1 128 ? -32.073 -12.587 29.679 1.00 62.78 128 SER A O 1
ATOM 1023 N N . ARG A 1 129 ? -30.260 -13.662 30.491 1.00 50.62 129 ARG A N 1
ATOM 1024 C CA . ARG A 1 129 ? -30.919 -14.823 31.104 1.00 50.62 129 ARG A CA 1
ATOM 1025 C C . ARG A 1 129 ? -30.765 -14.738 32.614 1.00 50.62 129 ARG A C 1
ATOM 1027 O O . ARG A 1 129 ? -31.694 -15.211 33.294 1.00 50.62 129 ARG A O 1
#

pLDDT: mean 76.07, std 15.52, range [38.72, 92.56]

Sequence (129 aa):
MPSQTLMPSALGSVPFTSPSGSLSPKSRELKERKQIKELARLREMIMQGFLIMQSLLLRFVGFFVLPWLAFAAGANGIDQRALLCVLANTLILLSLISHSLIYWWWNSRIRELCKEVVETLHKKLLKSR

Organism: NCBI:txid157864

Foldseek 3Di:
DDDDDDDDDDPPPPPPPDPPPPDDPVRVVVVVVVVVVVVVVVVVVVVLVVLLVQLVVLLCCLVPVLCVVLVVCDDVPPVVNVVSNVSSVVSNVVSVVSVVVSVVVVVVVVVVVVVVVVVVVVVVVVVVD

Secondary structure (DSSP, 8-state):
------PPP---------------HHHHHHHHHHHHHHHHHHHHHHHHHHHHHHHHHHHHIIIIIHHHHHHHT-TT-HHHHHHHHHHHHHHHHHHHHHHHHHHHHHHHHHHHHHHHHHHHHHHHHHTT-